Protein AF-A0A433D4S1-F1 (afdb_monomer)

Sequence (78 aa):
MVDLHVTGLRNPACVQRFDSMNKILSTSMRLGWITGPKQFDQTDYFRTLVTKLQPSSISQAIAMSSLSTGATLASSPT

Solvent-accessible surface area (backbone atoms only — not comparable to full-atom values): 5061 Å² total; per-residue (Å²): 134,84,84,79,80,88,74,75,98,78,74,99,62,92,61,70,47,80,48,54,47,39,82,77,80,40,72,82,54,70,46,67,53,73,49,60,52,69,79,55,52,54,55,51,49,56,49,35,60,76,75,65,47,79,70,60,66,68,45,52,51,54,52,48,53,53,50,50,52,53,50,54,64,72,67,56,81,129

Organism: NCBI:txid994334

Mean predicted aligned error: 11.51 Å

InterPro domains:
  IPR015421 Pyridoxal phosphate-dependent transferase, major domain [G3DSA:3.40.640.10] (13-71)
  IPR015424 Pyridoxal phosphate-dependent transferase [SSF53383] (11-70)

Structure (mmCIF, N/CA/C/O backbone):
data_AF-A0A433D4S1-F1
#
_entry.id   AF-A0A433D4S1-F1
#
loop_
_atom_site.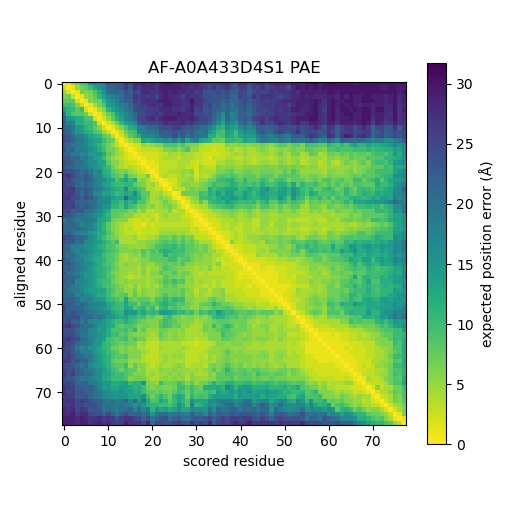group_PDB
_atom_site.id
_atom_site.type_symbol
_atom_site.label_atom_id
_atom_site.label_alt_id
_atom_site.label_comp_id
_atom_site.label_asym_id
_atom_site.label_entity_id
_atom_site.label_seq_id
_atom_site.pdbx_PDB_ins_code
_atom_site.Cartn_x
_atom_site.Cartn_y
_atom_site.Cartn_z
_atom_site.occupancy
_atom_site.B_iso_or_equiv
_atom_site.auth_seq_id
_atom_site.auth_comp_id
_atom_site.auth_asym_id
_atom_site.auth_atom_id
_atom_site.pdbx_PDB_model_num
ATOM 1 N N . MET A 1 1 ? -25.582 -1.365 33.256 1.00 37.31 1 MET A N 1
ATOM 2 C CA . MET A 1 1 ? -24.842 -2.431 32.549 1.00 37.31 1 MET A CA 1
ATOM 3 C C . MET A 1 1 ? -25.040 -2.154 31.072 1.00 37.31 1 MET A C 1
ATOM 5 O O . MET A 1 1 ? -26.179 -2.103 30.640 1.00 37.31 1 MET A O 1
ATOM 9 N N . VAL A 1 2 ? -23.972 -1.723 30.405 1.00 35.88 2 VAL A N 1
ATOM 10 C CA . VAL A 1 2 ? -24.002 -0.917 29.173 1.00 35.88 2 VAL A CA 1
ATOM 11 C C . VAL A 1 2 ? -24.674 -1.619 27.991 1.00 35.88 2 VAL A C 1
ATOM 13 O O . VAL A 1 2 ? -24.378 -2.770 27.685 1.00 35.88 2 VAL A O 1
ATOM 16 N N . ASP A 1 3 ? -25.559 -0.850 27.360 1.00 31.20 3 ASP A N 1
ATOM 17 C CA . ASP A 1 3 ? -26.256 -1.058 26.096 1.00 31.20 3 ASP A CA 1
ATOM 18 C C . ASP A 1 3 ? -25.261 -1.413 24.977 1.00 31.20 3 ASP A C 1
ATOM 20 O O . ASP A 1 3 ? -24.505 -0.560 24.505 1.00 31.20 3 ASP A O 1
ATOM 24 N N . LEU A 1 4 ? -25.211 -2.687 24.569 1.00 40.88 4 LEU A N 1
ATOM 25 C CA . LEU A 1 4 ? -24.524 -3.058 23.335 1.00 40.88 4 LEU A CA 1
ATOM 26 C C . LEU A 1 4 ? -25.481 -2.739 22.190 1.00 40.88 4 LEU A C 1
ATOM 28 O O . LEU A 1 4 ? -26.327 -3.548 21.825 1.00 40.88 4 LEU A O 1
ATOM 32 N N . HIS A 1 5 ? -25.334 -1.518 21.691 1.00 45.38 5 HIS A N 1
ATOM 33 C CA . HIS A 1 5 ? -25.875 -0.928 20.474 1.00 45.38 5 HIS A CA 1
ATOM 34 C C . HIS A 1 5 ? -25.863 -1.911 19.281 1.00 45.38 5 HIS A C 1
ATOM 36 O O . HIS A 1 5 ? -25.016 -1.848 18.391 1.00 45.38 5 HIS A O 1
ATOM 42 N N . VAL A 1 6 ? -26.827 -2.838 19.253 1.00 46.78 6 VAL A N 1
ATOM 43 C CA . VAL A 1 6 ? -27.201 -3.678 18.103 1.00 46.78 6 VAL A CA 1
ATOM 44 C C . VAL A 1 6 ? -28.070 -2.823 17.172 1.00 46.78 6 VAL A C 1
ATOM 46 O O . VAL A 1 6 ? -29.239 -3.083 16.913 1.00 46.78 6 VAL A O 1
ATOM 49 N N . THR A 1 7 ? -27.480 -1.748 16.662 1.00 41.78 7 THR A N 1
ATOM 50 C CA . THR A 1 7 ? -28.040 -0.884 15.617 1.00 41.78 7 THR A CA 1
ATOM 51 C C . THR A 1 7 ? -26.932 -0.647 14.604 1.00 41.78 7 THR A C 1
ATOM 53 O O . THR A 1 7 ? -26.119 0.256 14.752 1.00 41.78 7 THR A O 1
ATOM 56 N N . GLY A 1 8 ? -26.843 -1.507 13.585 1.00 46.53 8 GLY A N 1
ATOM 57 C CA . GLY A 1 8 ? -25.811 -1.345 12.554 1.00 46.53 8 GLY A CA 1
ATOM 58 C C . GLY A 1 8 ? -25.792 -2.345 11.398 1.00 46.53 8 GLY A C 1
ATOM 59 O O . GLY A 1 8 ? -25.162 -2.060 10.385 1.00 46.53 8 GLY A O 1
ATOM 60 N N . LEU A 1 9 ? -26.508 -3.475 11.462 1.00 46.91 9 LEU A N 1
ATOM 61 C CA . LEU A 1 9 ? -26.591 -4.447 10.351 1.00 46.91 9 LEU A CA 1
ATOM 62 C C . LEU A 1 9 ? -27.510 -3.998 9.198 1.00 46.91 9 LEU A C 1
ATOM 64 O O . LEU A 1 9 ? -28.261 -4.791 8.634 1.00 46.91 9 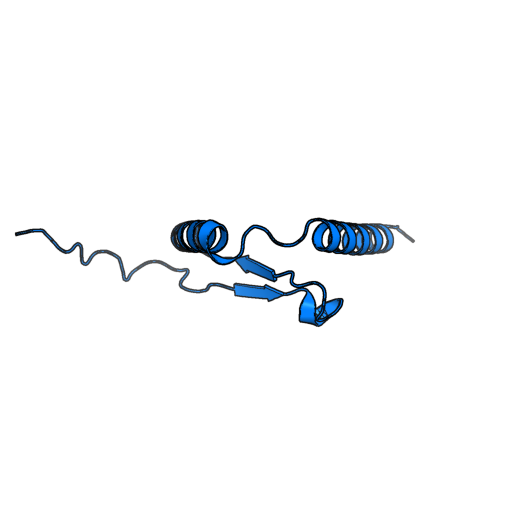LEU A O 1
ATOM 68 N N . ARG A 1 10 ? -27.491 -2.713 8.840 1.00 53.59 10 ARG A N 1
ATOM 69 C CA . ARG A 1 10 ? -28.320 -2.192 7.750 1.00 53.59 10 ARG A CA 1
ATOM 70 C C . ARG A 1 10 ? -27.674 -0.969 7.085 1.00 53.59 10 ARG A C 1
ATOM 72 O O . ARG A 1 10 ? -28.185 0.130 7.243 1.00 53.59 10 ARG A O 1
ATOM 79 N N . ASN A 1 11 ? -26.554 -1.124 6.362 1.00 54.28 11 ASN A N 1
ATOM 80 C CA . ASN A 1 11 ? -26.137 -0.093 5.390 1.00 54.28 11 ASN A CA 1
ATOM 81 C C . ASN A 1 11 ? -25.170 -0.607 4.289 1.00 54.28 11 ASN A C 1
ATOM 83 O O . ASN A 1 11 ? -24.290 -1.418 4.587 1.00 54.28 11 ASN A O 1
ATOM 87 N N . PRO A 1 12 ? -25.310 -0.164 3.020 1.00 55.75 12 PRO A N 1
ATOM 88 C CA . PRO A 1 12 ? -24.681 -0.773 1.856 1.00 55.75 12 PRO A CA 1
ATOM 89 C C . PRO A 1 12 ? -23.279 -0.210 1.617 1.00 55.75 12 PRO A C 1
ATOM 91 O O . PRO A 1 12 ? -23.113 0.806 0.955 1.00 55.75 12 PRO A O 1
ATOM 94 N N . ALA A 1 13 ? -22.269 -0.889 2.153 1.00 58.41 13 ALA A N 1
ATOM 95 C CA . ALA A 1 13 ? -20.942 -1.024 1.546 1.00 58.41 13 ALA A CA 1
ATOM 96 C C . ALA A 1 13 ? -20.091 -1.941 2.438 1.00 58.41 13 ALA A C 1
ATOM 98 O O . ALA A 1 13 ? -19.229 -1.495 3.181 1.00 58.41 13 ALA A O 1
ATOM 99 N N . CYS A 1 14 ? -20.337 -3.249 2.381 1.00 64.94 14 CYS A N 1
ATOM 100 C CA . CYS A 1 14 ? -19.481 -4.249 3.032 1.00 64.94 14 CYS A CA 1
ATOM 101 C C . CYS A 1 14 ? -18.259 -4.631 2.178 1.00 64.94 14 CYS A C 1
ATOM 103 O O . CYS A 1 14 ? -17.588 -5.620 2.461 1.00 64.94 14 CYS A O 1
ATOM 105 N N . VAL A 1 15 ? -18.002 -3.897 1.091 1.00 71.62 15 VAL A N 1
ATOM 106 C CA . VAL A 1 15 ? -17.007 -4.280 0.090 1.00 71.62 15 VAL A CA 1
ATOM 107 C C . VAL A 1 15 ? -15.789 -3.388 0.225 1.00 71.62 15 VAL A C 1
ATOM 109 O O . VAL A 1 15 ? -15.834 -2.199 -0.085 1.00 71.62 15 VAL A O 1
ATOM 112 N N . GLN A 1 16 ? -14.697 -4.009 0.649 1.00 78.19 16 GLN A N 1
ATOM 113 C CA . GLN A 1 16 ? -13.366 -3.436 0.633 1.00 78.19 16 GLN A CA 1
ATOM 114 C C . GLN A 1 16 ? -12.620 -4.015 -0.571 1.00 78.19 16 GLN A C 1
ATOM 116 O O . GLN A 1 16 ? -12.456 -5.231 -0.685 1.00 78.19 16 GLN A O 1
ATOM 121 N N . ARG A 1 17 ? -12.226 -3.158 -1.515 1.00 81.44 17 ARG A N 1
ATOM 122 C CA . ARG A 1 17 ? -11.449 -3.574 -2.690 1.00 81.44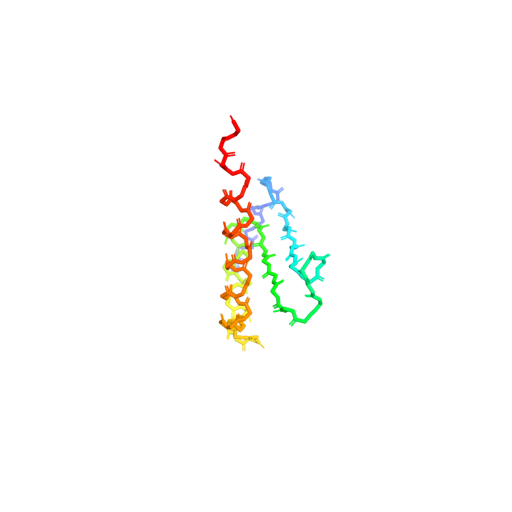 17 ARG A CA 1
ATOM 123 C C . ARG A 1 17 ? -9.969 -3.453 -2.380 1.00 81.44 17 ARG A C 1
ATOM 125 O O . ARG A 1 17 ? -9.529 -2.401 -1.934 1.00 81.44 17 ARG A O 1
ATOM 132 N N . PHE A 1 18 ? -9.234 -4.532 -2.619 1.00 84.12 18 PHE A N 1
ATOM 133 C CA . PHE A 1 18 ? -7.789 -4.599 -2.445 1.00 84.12 18 PHE A CA 1
ATOM 134 C C . PHE A 1 18 ? -7.134 -4.673 -3.818 1.00 84.12 18 PHE A C 1
ATOM 136 O O . PHE A 1 18 ? -7.223 -5.697 -4.498 1.00 84.12 18 PHE A O 1
ATOM 143 N N . ASP A 1 19 ? -6.443 -3.606 -4.195 1.00 82.44 19 ASP A N 1
ATOM 144 C CA . ASP A 1 19 ? -5.762 -3.499 -5.479 1.00 82.44 19 ASP A CA 1
ATOM 145 C C . ASP A 1 19 ? -4.251 -3.354 -5.271 1.00 82.44 19 ASP A C 1
ATOM 147 O O . ASP A 1 19 ? -3.774 -2.828 -4.262 1.00 82.44 19 ASP A O 1
ATOM 151 N N . SER A 1 20 ? -3.460 -3.865 -6.220 1.00 82.06 20 SER A N 1
ATOM 152 C CA . SER A 1 20 ? -1.997 -3.822 -6.139 1.00 82.06 20 SER A CA 1
ATOM 153 C C . SER A 1 20 ? -1.337 -3.672 -7.502 1.00 82.06 20 SER A C 1
ATOM 155 O O . SER A 1 20 ? -1.656 -4.401 -8.443 1.00 82.06 20 SER A O 1
ATOM 157 N N . MET A 1 21 ? -0.323 -2.801 -7.571 1.00 78.62 21 MET A N 1
ATOM 158 C CA . MET A 1 21 ? 0.523 -2.632 -8.761 1.00 78.62 21 MET A CA 1
ATOM 159 C C . MET A 1 21 ? 1.471 -3.806 -8.998 1.00 78.62 21 MET A C 1
ATOM 161 O O . MET A 1 21 ? 2.023 -3.932 -10.091 1.00 78.62 21 MET A O 1
ATOM 165 N N . ASN A 1 22 ? 1.603 -4.7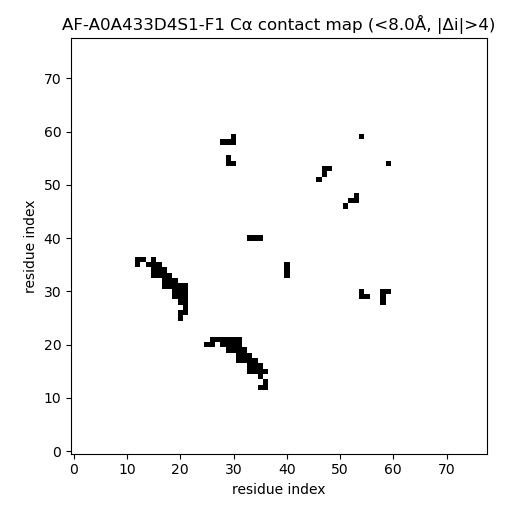18 -8.028 1.00 79.56 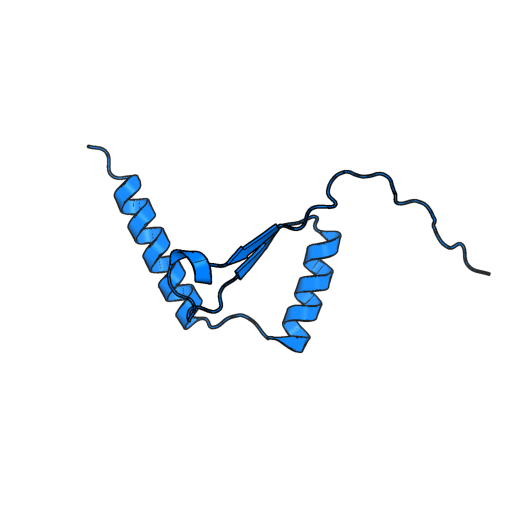22 ASN A N 1
ATOM 166 C CA . ASN A 1 22 ? 2.392 -5.939 -8.180 1.00 79.56 22 ASN A CA 1
ATOM 167 C C . ASN A 1 22 ? 1.898 -6.821 -9.333 1.00 79.56 22 ASN A C 1
ATOM 169 O O . ASN A 1 22 ? 2.668 -7.620 -9.856 1.00 79.56 22 ASN A O 1
ATOM 173 N N . LYS A 1 23 ? 0.619 -6.688 -9.706 1.00 63.66 23 LYS A N 1
ATOM 174 C CA . LYS A 1 23 ? -0.003 -7.451 -10.790 1.00 63.66 23 LYS A CA 1
ATOM 175 C C . LYS A 1 23 ? 0.195 -6.830 -12.178 1.00 63.66 23 LYS A C 1
ATOM 177 O O . LYS A 1 23 ? -0.013 -7.532 -13.157 1.00 63.66 23 LYS A O 1
ATOM 182 N N . ILE A 1 24 ? 0.542 -5.543 -12.265 1.00 74.25 24 ILE A N 1
ATOM 183 C CA . ILE A 1 24 ? 0.509 -4.773 -13.524 1.00 74.25 24 ILE A CA 1
ATOM 184 C C . ILE A 1 24 ? 1.905 -4.285 -13.928 1.00 74.25 24 ILE A C 1
ATOM 186 O O . ILE A 1 24 ? 2.248 -4.346 -15.101 1.00 74.25 24 ILE A O 1
ATOM 190 N N . LEU A 1 25 ? 2.713 -3.812 -12.972 1.00 66.75 25 LEU A N 1
ATOM 191 C CA . LEU A 1 25 ? 4.012 -3.190 -13.260 1.00 66.75 25 LEU A CA 1
ATOM 192 C C . LEU A 1 25 ? 5.185 -4.095 -12.877 1.00 66.75 25 LEU A C 1
ATOM 194 O O . LEU A 1 25 ? 6.057 -4.338 -13.702 1.00 66.75 25 LEU A O 1
ATOM 198 N N . SER A 1 26 ? 5.220 -4.602 -11.639 1.00 73.69 26 SER A N 1
ATOM 199 C CA . SER A 1 26 ? 6.200 -5.602 -11.179 1.00 73.69 26 SER A CA 1
ATOM 200 C C . SER A 1 26 ? 5.942 -5.995 -9.721 1.00 73.69 26 SER A C 1
ATOM 202 O O . SER A 1 26 ? 5.632 -5.141 -8.887 1.00 73.69 26 SER A O 1
ATOM 204 N N . THR A 1 27 ? 6.149 -7.266 -9.365 1.00 71.38 27 THR A N 1
ATOM 205 C CA . THR A 1 27 ? 6.002 -7.808 -7.998 1.00 71.38 27 THR A CA 1
ATOM 206 C C . THR A 1 27 ? 6.903 -7.144 -6.948 1.00 71.38 27 THR A C 1
ATOM 208 O O . THR A 1 27 ? 6.652 -7.292 -5.745 1.00 71.38 27 THR A O 1
ATOM 211 N N . SER A 1 28 ? 7.932 -6.399 -7.365 1.00 74.75 28 SER A N 1
ATOM 212 C CA . SER A 1 28 ? 8.878 -5.716 -6.474 1.00 74.75 28 SER A CA 1
ATOM 213 C C . SER A 1 28 ? 8.423 -4.334 -6.000 1.00 74.75 28 SER A C 1
ATOM 215 O O . SER A 1 28 ? 9.001 -3.810 -5.051 1.00 74.75 28 SER A O 1
ATOM 217 N N . MET A 1 29 ? 7.374 -3.752 -6.591 1.00 73.62 29 MET A N 1
ATOM 218 C CA . MET A 1 29 ? 6.976 -2.378 -6.269 1.00 73.62 29 MET A CA 1
ATOM 219 C C . MET A 1 29 ? 6.414 -2.235 -4.851 1.00 73.62 29 MET A C 1
ATOM 221 O O . MET A 1 29 ? 6.576 -1.177 -4.249 1.00 73.62 29 MET A O 1
ATOM 225 N N . ARG A 1 30 ? 5.804 -3.302 -4.302 1.00 76.19 30 ARG A N 1
ATOM 226 C CA . ARG A 1 30 ? 5.218 -3.344 -2.943 1.00 76.19 30 ARG A CA 1
ATOM 227 C C . ARG A 1 30 ? 4.176 -2.240 -2.720 1.00 76.19 30 ARG A C 1
ATOM 229 O O . ARG A 1 30 ? 3.988 -1.769 -1.603 1.00 76.19 30 ARG A O 1
ATOM 236 N N . LEU A 1 31 ? 3.478 -1.860 -3.789 1.00 82.31 31 LEU A N 1
ATOM 237 C CA . LEU A 1 31 ? 2.432 -0.847 -3.758 1.00 82.31 31 LEU A CA 1
ATOM 238 C C . LEU A 1 31 ? 1.063 -1.498 -3.911 1.00 82.31 31 LEU A C 1
ATOM 240 O O . LEU A 1 31 ? 0.804 -2.275 -4.838 1.00 82.31 31 LEU A O 1
ATOM 244 N N . GLY A 1 32 ? 0.182 -1.152 -2.987 1.00 85.31 32 GLY A N 1
ATOM 245 C CA . GLY A 1 32 ? -1.220 -1.510 -3.024 1.00 85.31 32 GLY A CA 1
ATOM 246 C C . GLY A 1 32 ? -2.038 -0.458 -2.307 1.00 85.31 32 GLY A C 1
ATOM 247 O O . GLY A 1 32 ? -1.523 0.270 -1.457 1.00 85.31 32 GLY A O 1
ATOM 248 N N . TRP A 1 33 ? -3.301 -0.373 -2.685 1.00 85.31 33 TRP A N 1
ATOM 249 C CA . TRP A 1 33 ? -4.269 0.501 -2.051 1.00 85.31 33 TRP A CA 1
ATOM 250 C C . TRP A 1 33 ? -5.527 -0.286 -1.742 1.00 85.31 33 TRP A C 1
ATOM 252 O O . TRP A 1 33 ? -5.784 -1.369 -2.278 1.00 85.31 33 TRP A O 1
ATOM 262 N N . ILE A 1 34 ? -6.288 0.277 -0.821 1.00 84.69 34 ILE A N 1
ATOM 263 C CA . ILE A 1 34 ? -7.538 -0.288 -0.373 1.00 84.69 34 ILE A CA 1
ATOM 264 C C . ILE A 1 34 ? -8.600 0.788 -0.538 1.00 84.69 34 ILE A C 1
ATOM 266 O O . ILE A 1 34 ? -8.342 1.959 -0.267 1.00 84.69 34 ILE A O 1
ATOM 270 N N . THR A 1 35 ? -9.770 0.410 -1.037 1.00 82.69 35 THR A N 1
ATOM 271 C CA . THR A 1 35 ? -10.887 1.337 -1.227 1.00 82.69 35 THR A CA 1
ATOM 272 C C . THR A 1 35 ? -12.128 0.775 -0.559 1.00 82.69 35 THR A C 1
ATOM 274 O O . THR A 1 35 ? -12.567 -0.331 -0.889 1.00 82.69 35 THR A O 1
ATOM 277 N N . GLY A 1 36 ? -12.701 1.542 0.367 1.00 81.62 36 GLY A N 1
ATOM 278 C CA . GLY A 1 36 ? -13.877 1.138 1.119 1.00 81.62 36 GLY A CA 1
ATOM 279 C C . GLY A 1 36 ? -14.604 2.306 1.796 1.00 81.62 36 GLY A C 1
ATOM 280 O O . GLY A 1 36 ? -14.339 3.477 1.522 1.00 81.62 36 GLY A O 1
ATOM 281 N N . PRO A 1 37 ? -15.584 2.003 2.661 1.00 79.81 37 PRO A N 1
ATOM 282 C CA . PRO A 1 37 ? -16.255 2.997 3.490 1.00 79.81 37 PRO A CA 1
ATOM 283 C C . PRO A 1 37 ? -15.293 3.594 4.519 1.00 79.81 37 PRO A C 1
ATOM 285 O O . PRO A 1 37 ? -14.531 2.867 5.157 1.00 79.81 37 PRO A O 1
ATOM 288 N N . LYS A 1 38 ? -15.422 4.903 4.776 1.00 76.06 38 LYS A N 1
ATOM 289 C CA . LYS A 1 38 ? -14.533 5.683 5.663 1.00 76.06 38 LYS A CA 1
ATOM 290 C C . LYS A 1 38 ? -14.263 5.049 7.037 1.00 76.06 38 LYS A C 1
ATOM 292 O O . LYS A 1 38 ? -13.177 5.225 7.577 1.00 76.06 38 LYS A O 1
ATOM 297 N N . GLN A 1 39 ? -15.236 4.332 7.604 1.00 73.44 39 GLN A N 1
ATOM 298 C CA . GLN A 1 39 ? -15.105 3.686 8.917 1.00 73.44 39 GLN A CA 1
ATOM 299 C C . GLN A 1 39 ? -14.046 2.565 8.925 1.00 73.44 39 GLN A C 1
ATOM 301 O O . GLN A 1 39 ? -13.338 2.395 9.918 1.00 73.44 39 GLN A O 1
ATOM 306 N N . PHE A 1 40 ? -13.900 1.827 7.820 1.00 73.25 40 PHE A N 1
ATOM 307 C CA . PHE A 1 40 ? -12.904 0.760 7.691 1.00 73.25 40 PHE A CA 1
ATOM 308 C C . PHE A 1 40 ? -11.523 1.319 7.329 1.00 73.25 40 PHE A C 1
ATOM 310 O O . PHE A 1 40 ? -10.532 0.946 7.958 1.00 73.25 40 PHE A O 1
ATOM 317 N N . ASP A 1 41 ? -11.468 2.296 6.418 1.00 78.69 41 ASP A N 1
ATOM 318 C CA . ASP A 1 41 ? -10.211 2.912 5.969 1.00 78.69 41 ASP A CA 1
ATOM 319 C C . ASP A 1 41 ? -9.427 3.562 7.120 1.00 78.69 41 ASP A C 1
ATOM 321 O O . ASP A 1 41 ? -8.205 3.438 7.185 1.00 78.69 41 ASP A O 1
ATOM 325 N N . GLN A 1 42 ? -10.107 4.217 8.070 1.00 79.38 42 GLN A N 1
ATOM 326 C CA . GLN A 1 42 ? -9.440 4.811 9.236 1.00 79.38 42 GLN A CA 1
ATOM 327 C C . GLN A 1 42 ? -8.777 3.755 10.126 1.00 79.38 42 GLN A C 1
ATOM 329 O O . GLN A 1 42 ? -7.647 3.944 10.577 1.00 79.38 42 GLN A O 1
ATOM 334 N N . THR A 1 43 ? -9.451 2.628 10.354 1.00 81.00 43 THR A N 1
ATOM 335 C CA . THR A 1 43 ? -8.907 1.534 11.169 1.00 81.00 43 THR A CA 1
ATOM 336 C C . THR A 1 43 ? -7.669 0.925 10.508 1.00 81.00 43 THR A C 1
ATOM 338 O O . THR A 1 43 ? -6.653 0.700 11.172 1.00 81.00 43 THR A O 1
ATOM 341 N N . ASP A 1 44 ? -7.717 0.706 9.195 1.00 79.81 44 ASP A N 1
ATOM 342 C CA . ASP A 1 44 ? -6.588 0.152 8.446 1.00 79.81 44 ASP A CA 1
ATOM 343 C C . ASP A 1 44 ? -5.435 1.145 8.282 1.00 79.81 44 ASP A C 1
ATOM 345 O O . ASP A 1 44 ? -4.268 0.743 8.313 1.00 79.81 44 ASP A O 1
ATOM 349 N N . TYR A 1 45 ? -5.726 2.444 8.205 1.00 82.19 45 TYR A N 1
ATOM 350 C CA . TYR A 1 45 ? -4.714 3.495 8.239 1.00 82.19 45 TYR A CA 1
ATOM 351 C C . TYR A 1 45 ? -3.908 3.451 9.543 1.00 82.19 45 TYR A C 1
ATOM 353 O O . TYR A 1 45 ? -2.681 3.346 9.500 1.00 82.19 45 TYR A O 1
ATOM 361 N N . PHE A 1 46 ? -4.573 3.425 10.706 1.00 83.56 46 PHE A N 1
ATOM 362 C CA . PHE A 1 46 ? -3.881 3.318 11.997 1.00 83.56 46 PHE A CA 1
ATOM 363 C C . PHE A 1 46 ? -3.081 2.016 12.127 1.00 83.56 46 PHE A C 1
ATOM 365 O O . PHE A 1 46 ? -1.948 2.035 12.610 1.00 83.56 46 PHE A O 1
ATOM 372 N N . ARG A 1 47 ? -3.613 0.889 11.637 1.00 83.44 47 ARG A N 1
ATOM 373 C CA . ARG A 1 47 ? -2.871 -0.385 11.596 1.00 83.44 47 ARG A CA 1
ATOM 374 C C . ARG A 1 47 ? -1.626 -0.301 10.717 1.00 83.44 47 ARG A C 1
ATOM 376 O O . ARG A 1 47 ? -0.577 -0.822 11.097 1.00 83.44 47 ARG A O 1
ATOM 383 N N . THR A 1 48 ? -1.717 0.357 9.566 1.00 80.06 48 THR A N 1
ATOM 384 C CA . THR A 1 48 ? -0.597 0.502 8.626 1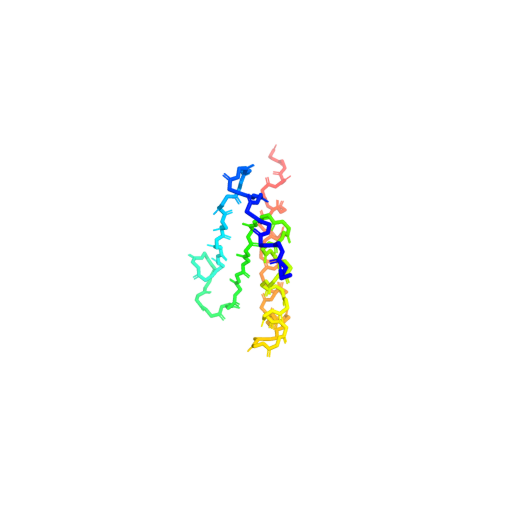.00 80.06 48 THR A CA 1
ATOM 385 C C . THR A 1 48 ? 0.509 1.382 9.206 1.00 80.06 48 THR A C 1
ATOM 387 O O . THR A 1 48 ? 1.681 1.020 9.103 1.00 80.06 48 THR A O 1
ATOM 390 N N . LEU A 1 49 ? 0.150 2.470 9.897 1.00 80.94 49 LEU A N 1
ATOM 391 C CA . LEU A 1 49 ? 1.112 3.345 10.574 1.00 80.94 49 LEU A CA 1
ATOM 392 C C . LEU A 1 49 ? 1.956 2.606 11.618 1.00 80.94 49 LEU A C 1
ATOM 394 O O . LEU A 1 49 ? 3.156 2.844 11.705 1.00 80.94 49 LEU A O 1
ATOM 398 N N . VAL A 1 50 ? 1.343 1.699 12.382 1.00 81.62 50 VAL A N 1
ATOM 399 C CA . VAL A 1 50 ? 2.030 0.968 13.458 1.00 81.62 50 VAL A CA 1
ATOM 400 C C . VAL A 1 50 ? 2.836 -0.220 12.928 1.00 81.62 50 VAL A C 1
ATOM 402 O O . VAL A 1 50 ? 3.901 -0.519 13.456 1.00 81.62 50 VAL A O 1
ATOM 405 N N . THR A 1 51 ? 2.340 -0.921 11.901 1.00 80.12 51 THR A N 1
ATOM 406 C CA . THR A 1 51 ? 2.893 -2.235 11.514 1.00 80.12 51 THR A CA 1
ATOM 407 C C . THR A 1 51 ? 3.771 -2.231 10.272 1.00 80.12 51 THR A C 1
ATOM 409 O O . THR A 1 51 ? 4.631 -3.102 10.150 1.00 80.12 51 THR A O 1
ATOM 412 N N . LYS A 1 52 ? 3.549 -1.317 9.322 1.00 73.75 52 LYS A N 1
ATOM 413 C CA . LYS A 1 52 ? 4.205 -1.378 8.004 1.00 73.75 52 LYS A CA 1
ATOM 414 C C . LYS A 1 52 ? 4.859 -0.074 7.566 1.00 73.75 52 LYS A C 1
ATOM 416 O O . LYS A 1 52 ? 5.615 -0.113 6.599 1.00 73.75 52 LYS A O 1
ATOM 421 N N . LEU A 1 53 ? 4.618 1.030 8.284 1.00 81.06 53 LEU A N 1
ATOM 422 C CA . LEU A 1 53 ? 4.976 2.388 7.860 1.00 81.06 53 LEU A CA 1
ATOM 423 C C . LEU A 1 53 ? 4.444 2.678 6.438 1.00 81.06 53 LEU A C 1
ATOM 425 O O . LEU A 1 53 ? 3.783 1.851 5.805 1.00 81.06 53 LEU A O 1
ATOM 429 N N . GLN A 1 54 ? 4.619 3.901 5.945 1.00 80.69 54 GLN A N 1
ATOM 430 C CA . GLN A 1 54 ? 4.176 4.210 4.586 1.00 80.69 54 GLN A CA 1
ATOM 431 C C . GLN A 1 54 ? 5.003 3.431 3.544 1.00 80.69 54 GLN A C 1
ATOM 433 O O . GLN A 1 54 ? 6.181 3.152 3.781 1.00 80.69 54 GLN 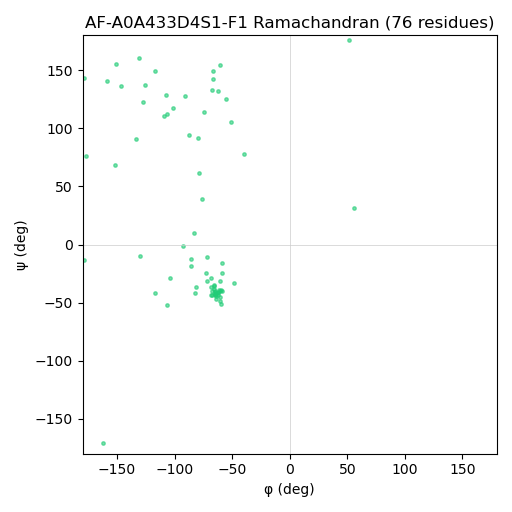A O 1
ATOM 438 N N . PRO A 1 55 ? 4.413 3.073 2.387 1.00 80.12 55 PRO A N 1
ATOM 439 C CA . PRO A 1 55 ? 5.147 2.397 1.324 1.00 80.12 55 PRO A CA 1
ATOM 440 C C . PRO A 1 55 ? 6.313 3.253 0.810 1.00 80.12 55 PRO A C 1
ATOM 442 O O . PRO A 1 55 ? 6.261 4.479 0.874 1.00 80.12 55 PRO A O 1
ATOM 445 N N . SER A 1 56 ? 7.349 2.624 0.254 1.00 84.81 56 SER A N 1
ATOM 446 C CA . SER A 1 56 ? 8.579 3.300 -0.182 1.00 84.81 56 SER A CA 1
ATOM 447 C C . SER A 1 56 ? 8.327 4.442 -1.175 1.00 84.81 56 SER A C 1
ATOM 449 O O . SER A 1 56 ? 7.782 4.233 -2.261 1.00 84.81 56 SER A O 1
ATOM 451 N N . SER A 1 57 ? 8.815 5.645 -0.853 1.00 84.56 57 SER A N 1
ATOM 452 C CA . SER A 1 57 ? 8.642 6.846 -1.688 1.00 84.56 57 SER A CA 1
ATOM 453 C C . SER A 1 57 ? 9.259 6.711 -3.085 1.00 84.56 57 SER A C 1
ATOM 455 O O . SER A 1 57 ? 8.717 7.244 -4.048 1.00 84.56 57 SER A O 1
ATOM 457 N N . ILE A 1 58 ? 10.353 5.950 -3.226 1.00 84.75 58 ILE A N 1
ATOM 458 C CA . ILE A 1 58 ? 10.979 5.663 -4.531 1.00 84.75 58 ILE A CA 1
ATOM 459 C C . ILE A 1 58 ? 10.027 4.849 -5.414 1.00 84.75 58 ILE A C 1
ATOM 461 O O . ILE A 1 58 ? 9.803 5.199 -6.571 1.00 84.75 58 ILE A O 1
ATOM 465 N N . SER A 1 59 ? 9.418 3.794 -4.862 1.00 80.38 59 SER A N 1
ATOM 466 C CA . SER A 1 59 ? 8.438 2.992 -5.599 1.00 80.38 59 SER A CA 1
ATOM 467 C C . SER A 1 59 ? 7.234 3.844 -5.994 1.00 80.38 59 SER A C 1
ATOM 469 O O . SER A 1 59 ? 6.758 3.732 -7.122 1.00 80.38 59 SER A O 1
ATOM 471 N N . GLN A 1 60 ? 6.753 4.712 -5.094 1.00 84.25 60 GLN A N 1
ATOM 472 C CA . GLN A 1 60 ? 5.639 5.619 -5.383 1.00 84.25 60 GLN A CA 1
ATOM 473 C C . GLN A 1 60 ? 5.970 6.574 -6.540 1.00 84.25 60 GLN A C 1
ATOM 475 O O . GLN A 1 60 ? 5.162 6.720 -7.452 1.00 84.25 60 GLN A O 1
ATOM 480 N N . ALA A 1 61 ? 7.164 7.175 -6.548 1.00 86.88 61 ALA A N 1
ATOM 481 C CA . ALA A 1 61 ? 7.588 8.096 -7.602 1.00 86.88 61 ALA A CA 1
ATOM 482 C C . ALA A 1 61 ? 7.668 7.416 -8.980 1.00 86.88 61 ALA A C 1
ATOM 484 O O . ALA A 1 61 ? 7.177 7.968 -9.962 1.00 86.88 61 ALA A O 1
ATOM 485 N N . ILE A 1 62 ? 8.224 6.200 -9.045 1.00 85.69 62 ILE A N 1
ATOM 486 C CA . ILE A 1 62 ? 8.321 5.418 -10.291 1.00 85.69 62 ILE A CA 1
ATOM 487 C C . ILE A 1 62 ? 6.929 5.025 -10.806 1.00 85.69 62 ILE A C 1
ATOM 489 O O . ILE A 1 62 ? 6.667 5.071 -12.009 1.00 85.69 62 ILE A O 1
ATOM 493 N N . ALA A 1 63 ? 6.015 4.646 -9.908 1.00 84.31 63 ALA A N 1
ATOM 494 C CA . ALA A 1 63 ? 4.640 4.339 -10.289 1.00 84.31 63 ALA A CA 1
ATOM 495 C C . ALA A 1 63 ? 3.926 5.576 -10.843 1.00 84.31 63 ALA A C 1
ATOM 497 O O . ALA A 1 63 ? 3.273 5.501 -11.883 1.00 84.31 63 ALA A O 1
ATOM 498 N N . MET A 1 64 ? 4.095 6.720 -10.176 1.00 84.62 64 MET A N 1
ATOM 499 C CA . MET A 1 64 ? 3.481 7.980 -10.583 1.00 84.62 64 MET A CA 1
ATOM 500 C C . MET A 1 64 ? 4.002 8.473 -11.930 1.00 84.62 64 MET A C 1
ATOM 502 O O . MET A 1 64 ? 3.197 8.893 -12.755 1.00 84.62 64 MET A O 1
ATOM 506 N N . SER A 1 65 ? 5.312 8.394 -12.182 1.00 85.88 65 SER A N 1
ATOM 507 C CA . SER A 1 65 ? 5.889 8.794 -13.471 1.00 85.88 65 SER A CA 1
ATOM 508 C C . SER A 1 65 ? 5.432 7.890 -14.616 1.00 85.88 65 SER A C 1
ATOM 510 O O . SER A 1 65 ? 5.143 8.372 -15.711 1.00 85.88 65 SER A O 1
ATOM 512 N N . SER A 1 66 ? 5.313 6.585 -14.367 1.00 83.81 66 SER A N 1
ATOM 513 C CA . SER A 1 66 ? 4.848 5.625 -15.375 1.00 83.81 66 SER A CA 1
ATOM 514 C C . SER A 1 66 ? 3.377 5.859 -15.727 1.00 83.81 66 SER A C 1
ATOM 516 O O . SER A 1 66 ? 3.011 5.878 -16.902 1.00 83.81 66 SER A O 1
ATOM 518 N N . LEU A 1 67 ? 2.538 6.094 -14.713 1.00 83.94 67 LEU A N 1
ATOM 519 C CA . LEU A 1 67 ? 1.115 6.361 -14.901 1.00 83.94 67 LEU A CA 1
ATOM 520 C C . LEU A 1 67 ? 0.866 7.715 -15.578 1.00 83.94 67 LEU A C 1
ATOM 522 O O . LEU A 1 67 ? 0.044 7.791 -16.489 1.00 83.94 67 LEU A O 1
ATOM 526 N N . SER A 1 68 ? 1.578 8.772 -15.174 1.00 85.00 68 SER A N 1
ATOM 527 C CA . SER A 1 68 ? 1.433 10.094 -15.791 1.00 85.00 68 SER A CA 1
ATOM 528 C C . SER A 1 68 ? 1.888 10.088 -17.248 1.00 85.00 68 SER A C 1
ATOM 530 O O . SER A 1 68 ? 1.173 10.601 -18.103 1.00 85.00 68 SER A O 1
ATOM 532 N N . THR A 1 69 ? 3.011 9.433 -17.557 1.00 84.69 69 THR A N 1
ATOM 533 C CA . THR A 1 69 ? 3.492 9.284 -18.939 1.00 84.69 69 THR A CA 1
ATOM 534 C C . THR A 1 69 ? 2.466 8.541 -19.795 1.00 84.69 69 THR A C 1
ATOM 536 O O . THR A 1 69 ? 2.078 9.027 -20.857 1.00 84.69 69 THR A O 1
ATOM 539 N N . GLY A 1 70 ? 1.943 7.408 -19.315 1.00 78.81 70 GLY A N 1
ATOM 540 C CA . GLY A 1 70 ? 0.898 6.664 -20.024 1.00 78.81 70 GLY A CA 1
ATOM 541 C C . GLY A 1 70 ? -0.383 7.477 -20.238 1.00 78.81 70 GLY A C 1
ATOM 542 O O . GLY A 1 70 ? -0.954 7.448 -21.326 1.00 78.81 70 GLY A O 1
ATOM 543 N N . ALA A 1 71 ? -0.800 8.259 -19.240 1.00 75.31 71 ALA A N 1
ATOM 544 C CA . ALA A 1 71 ? -1.959 9.139 -19.355 1.00 75.31 71 ALA A CA 1
ATOM 545 C C . ALA A 1 71 ? -1.738 10.258 -20.386 1.00 75.31 71 ALA A C 1
ATOM 547 O O . ALA A 1 71 ? -2.632 10.528 -21.182 1.00 75.31 71 ALA A O 1
ATOM 548 N N . THR A 1 72 ? -0.544 10.861 -20.427 1.00 74.12 72 THR A N 1
ATOM 549 C CA . THR A 1 72 ? -0.212 11.898 -21.421 1.00 74.12 72 THR A CA 1
ATOM 550 C C . THR A 1 72 ? -0.175 11.365 -22.852 1.00 74.12 72 THR A C 1
ATOM 552 O O . THR A 1 72 ? -0.615 12.055 -23.770 1.00 74.12 72 THR A O 1
ATOM 555 N N . LEU A 1 73 ? 0.286 10.124 -23.049 1.00 72.38 73 LEU A N 1
ATOM 556 C CA . LEU A 1 73 ? 0.258 9.457 -24.354 1.00 72.38 73 LEU A CA 1
ATOM 557 C C . LEU A 1 73 ? -1.175 9.132 -24.793 1.00 72.38 73 LEU A C 1
ATOM 559 O O . LEU A 1 73 ? -1.497 9.269 -25.967 1.00 72.38 73 LEU A O 1
ATOM 563 N N . ALA A 1 74 ? -2.046 8.753 -23.856 1.00 69.88 74 ALA A N 1
ATOM 564 C CA . ALA A 1 74 ? -3.457 8.493 -24.139 1.00 69.88 74 ALA A CA 1
ATOM 565 C C . ALA A 1 74 ? -4.272 9.774 -24.405 1.00 69.88 74 ALA A C 1
ATOM 567 O O . ALA A 1 74 ? -5.305 9.710 -25.066 1.00 69.88 74 ALA A O 1
ATOM 568 N N . SER A 1 75 ? -3.830 10.929 -23.896 1.00 67.31 75 SER A N 1
ATOM 569 C CA . SER A 1 75 ? -4.507 12.219 -24.078 1.00 67.31 75 SER A CA 1
ATOM 570 C C . SER A 1 75 ? -4.012 13.035 -25.276 1.00 67.31 75 SER A C 1
ATOM 572 O O . SER A 1 75 ? -4.513 14.137 -25.485 1.00 67.31 75 SER A O 1
ATOM 574 N N . SER A 1 76 ? -3.015 12.562 -26.032 1.00 61.28 76 SER A N 1
ATOM 575 C CA . SER A 1 76 ? -2.569 13.246 -27.250 1.00 61.28 76 SER A CA 1
ATOM 576 C C . SER A 1 76 ? -3.605 13.009 -28.360 1.00 61.28 76 SER A C 1
ATOM 578 O O . SER A 1 76 ? -3.808 11.855 -28.744 1.00 61.28 76 SER A O 1
ATOM 580 N N . PRO A 1 77 ? -4.313 14.048 -28.845 1.00 66.00 77 PRO A N 1
ATOM 581 C CA . PRO A 1 77 ? -5.220 13.889 -29.970 1.00 66.00 77 PRO A CA 1
ATOM 582 C C . PRO A 1 77 ? -4.396 13.577 -31.223 1.00 66.00 77 PRO A C 1
ATOM 584 O O . PRO A 1 77 ? -3.383 14.229 -31.484 1.00 66.00 77 PRO A O 1
ATOM 587 N N . THR A 1 78 ? -4.836 12.562 -31.963 1.00 57.03 78 THR A N 1
ATOM 588 C CA . THR A 1 78 ? -4.479 12.404 -33.379 1.00 57.03 78 THR A CA 1
ATOM 589 C C . THR A 1 78 ? -5.271 13.394 -34.215 1.00 57.03 78 THR A C 1
ATOM 591 O O . THR A 1 78 ? -6.408 13.728 -33.804 1.00 57.03 78 THR A O 1
#

Nearest PDB structures (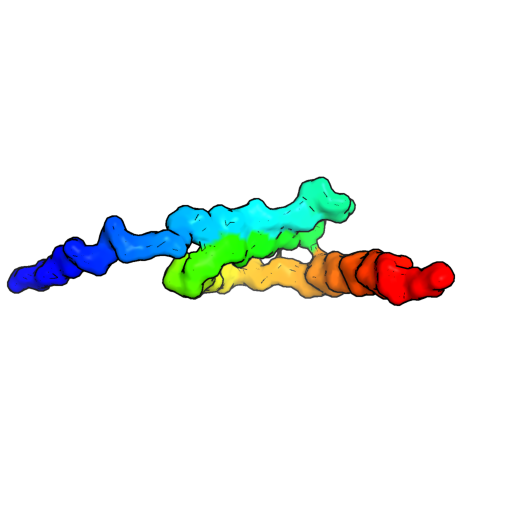foldseek):
  4ge4-assembly1_A  TM=9.565E-01  e=8.982E-02  Homo sapiens
  2z1y-assembly1_A  TM=9.12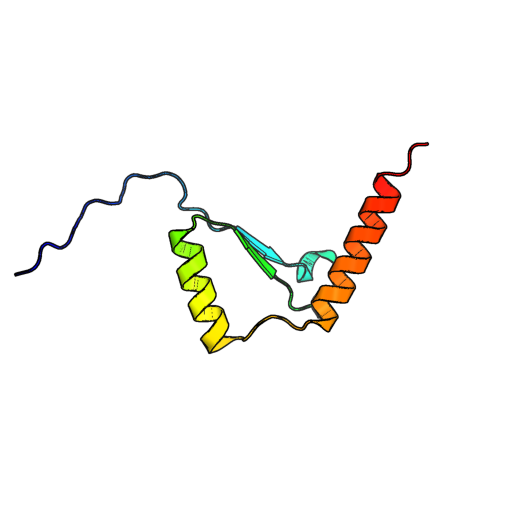7E-01  e=1.856E+00  unclassified

pLDDT: mean 72.93, std 13.97, range [31.2, 86.88]

Foldseek 3Di:
DDDPPPPDPDDPWPDKDKAACCVPPNVPLPDIDIDTDPVVVVVVVVVCCVPPNDRDPVSVVVVVVVVVVVVVVVPDDD

Secondary structure (DSSP, 8-state):
--------S--S----EEEEGGGTT-TTS--EEEE--HHHHHHHHHHHHHHT-SPPHHHHHHHHHHHHHHHHHHT---

Radius of gyration: 18.43 Å; Cα contacts (8 Å, |Δi|>4): 49; chains: 1; bounding box: 39×22×66 Å